Protein AF-A0A662HLX3-F1 (afdb_monomer_lite)

Foldseek 3Di:
DPDPDDQFAWEWEDDPQKIKTWGFFFDADDPPDGTDTDTDIDIDNDDDPAQWWWWAQDPVGIDIDGHPDDDPRTRIHGYHYDPHDDPPDDD

Radius of gyration: 14.96 Å; chains: 1; bounding box: 32×35×34 Å

pLDDT: mean 89.98, std 13.12, range [37.38, 98.19]

Secondary structure (DSSP, 8-state):
---TT----EEEEEETTEEEEEEEEEEEEETTEEEEEEEEEEEESS--SSSEEEEEEETTEEEEEEESS--TTSEEEEEEE-SS--TT---

Sequence (91 aa):
MAGMGSGIYIVHFTHEGKHYYGLLVTFRDYYKYYGIPIFYYVERGEPLRGRYLLIKVDESGEKVEESEGSRSGWICLPIVDLAEKPSFINV

Structure (mmCIF, N/CA/C/O backbone):
data_AF-A0A662HLX3-F1
#
_entry.id   AF-A0A662HLX3-F1
#
loop_
_atom_site.group_PDB
_atom_site.id
_atom_site.type_symbol
_atom_site.label_atom_id
_atom_site.label_alt_id
_atom_site.label_comp_id
_atom_site.label_asym_id
_atom_site.label_entity_id
_atom_site.label_seq_id
_atom_site.pdbx_PDB_ins_code
_atom_site.Cartn_x
_atom_site.Cartn_y
_atom_site.Cartn_z
_atom_site.occupancy
_atom_site.B_iso_or_equiv
_atom_site.auth_seq_id
_atom_site.auth_comp_id
_atom_site.auth_asym_id
_atom_site.auth_atom_id
_atom_site.pdbx_PDB_model_num
ATOM 1 N N . MET A 1 1 ? 12.885 -6.017 -13.171 1.00 37.38 1 MET A N 1
ATOM 2 C CA . MET A 1 1 ? 12.113 -7.241 -13.474 1.00 37.38 1 MET A CA 1
ATOM 3 C C . MET A 1 1 ? 10.859 -7.242 -12.612 1.00 37.38 1 MET A C 1
ATOM 5 O O . MET A 1 1 ? 10.933 -7.616 -11.451 1.00 37.38 1 MET A O 1
ATOM 9 N N . ALA A 1 2 ? 9.734 -6.762 -13.149 1.00 38.94 2 ALA A N 1
ATOM 10 C CA . ALA A 1 2 ? 8.424 -6.988 -12.546 1.00 38.94 2 ALA A CA 1
ATOM 11 C C . ALA A 1 2 ? 8.013 -8.420 -12.915 1.00 38.94 2 ALA A C 1
ATOM 13 O O . ALA A 1 2 ? 7.753 -8.713 -14.081 1.00 38.94 2 ALA A O 1
ATOM 14 N N . GLY A 1 3 ? 8.105 -9.335 -11.951 1.00 38.62 3 GLY A N 1
ATOM 15 C CA . GLY A 1 3 ? 7.732 -10.731 -12.142 1.00 38.62 3 GLY A CA 1
ATOM 16 C C . GLY A 1 3 ? 6.225 -10.855 -12.336 1.00 38.62 3 GLY A C 1
ATOM 17 O O . GLY A 1 3 ? 5.447 -10.376 -11.516 1.00 38.62 3 GLY A O 1
ATOM 18 N N . MET A 1 4 ? 5.831 -11.499 -13.431 1.00 47.50 4 MET A N 1
ATOM 19 C CA . MET A 1 4 ? 4.475 -11.984 -13.666 1.00 47.50 4 MET A CA 1
ATOM 20 C C . MET A 1 4 ? 4.028 -12.853 -12.478 1.00 47.50 4 MET A C 1
ATOM 22 O O . MET A 1 4 ? 4.705 -13.819 -12.135 1.00 47.50 4 MET A O 1
ATOM 26 N N . GLY A 1 5 ? 2.904 -12.498 -11.851 1.00 47.12 5 GLY A N 1
ATOM 27 C CA . GLY A 1 5 ? 2.243 -13.322 -10.834 1.00 47.12 5 GLY A CA 1
ATOM 28 C C . GLY A 1 5 ? 1.196 -12.566 -10.016 1.00 47.12 5 GLY A C 1
ATOM 29 O O . GLY A 1 5 ? 0.048 -12.986 -9.944 1.00 47.12 5 GLY A O 1
ATOM 30 N N . SER A 1 6 ? 1.551 -11.404 -9.472 1.00 53.56 6 SER A N 1
ATOM 31 C CA . SER A 1 6 ? 0.615 -10.511 -8.780 1.00 53.56 6 SER A CA 1
ATOM 32 C C . SER A 1 6 ? 1.100 -9.076 -8.936 1.00 53.56 6 SER A C 1
ATOM 34 O O . SER A 1 6 ? 2.242 -8.779 -8.580 1.00 53.56 6 SER A O 1
ATOM 36 N N . GLY A 1 7 ? 0.266 -8.186 -9.476 1.00 71.44 7 GLY A N 1
ATOM 37 C CA . GLY A 1 7 ? 0.556 -6.753 -9.418 1.00 71.44 7 GLY A CA 1
ATOM 38 C C . GLY A 1 7 ? 0.764 -6.339 -7.962 1.00 71.44 7 GLY A C 1
ATOM 39 O O . GLY A 1 7 ? 0.080 -6.852 -7.082 1.00 71.44 7 GLY A O 1
ATOM 40 N N . ILE A 1 8 ? 1.730 -5.465 -7.690 1.00 83.75 8 ILE A N 1
ATOM 41 C CA . ILE A 1 8 ? 1.899 -4.903 -6.347 1.00 83.75 8 ILE A CA 1
ATOM 42 C C . ILE A 1 8 ? 0.690 -3.993 -6.098 1.00 83.75 8 ILE A C 1
ATOM 44 O O . ILE A 1 8 ? 0.428 -3.097 -6.897 1.00 83.75 8 ILE A O 1
ATOM 48 N N . TYR A 1 9 ? -0.053 -4.242 -5.024 1.00 92.38 9 TYR A N 1
ATOM 49 C CA . TYR A 1 9 ? -1.228 -3.470 -4.617 1.00 92.38 9 TYR A CA 1
ATOM 50 C C . TYR A 1 9 ? -1.097 -3.083 -3.153 1.00 92.38 9 TYR A C 1
ATOM 52 O O . TYR A 1 9 ? -0.526 -3.831 -2.366 1.00 92.38 9 TYR A O 1
ATOM 60 N N . ILE A 1 10 ? -1.655 -1.939 -2.785 1.00 95.94 10 ILE A N 1
ATOM 61 C CA . ILE A 1 10 ? -1.739 -1.490 -1.398 1.00 95.94 10 ILE A CA 1
ATOM 62 C C . ILE A 1 10 ? -3.085 -1.965 -0.856 1.00 95.94 10 ILE A C 1
ATOM 64 O O . ILE A 1 10 ? -4.109 -1.724 -1.484 1.00 95.94 10 ILE A O 1
ATOM 68 N N . VAL A 1 11 ? -3.110 -2.627 0.297 1.00 96.25 11 VAL A N 1
ATOM 69 C CA . VAL A 1 11 ? -4.361 -2.851 1.033 1.00 96.25 11 VAL A CA 1
ATOM 70 C C . VAL A 1 11 ? -4.626 -1.684 1.959 1.00 96.25 11 VAL A C 1
ATOM 72 O O . VAL A 1 11 ? -3.710 -1.188 2.616 1.00 96.25 11 VAL A O 1
ATOM 75 N N . HIS A 1 12 ? -5.886 -1.281 2.022 1.00 97.81 12 HIS A N 1
ATOM 76 C CA . HIS A 1 12 ? -6.368 -0.278 2.948 1.00 97.81 12 HIS A CA 1
ATOM 77 C C . HIS A 1 12 ? -7.476 -0.855 3.825 1.00 97.81 12 HIS A C 1
ATOM 79 O O . HIS A 1 12 ? -8.357 -1.558 3.341 1.00 97.81 12 HIS A O 1
ATOM 85 N N . PHE A 1 13 ? -7.436 -0.559 5.118 1.00 98.00 13 PHE A N 1
ATOM 86 C CA . PHE A 1 13 ? -8.549 -0.807 6.030 1.00 98.00 13 PHE A CA 1
ATOM 87 C C . PHE A 1 13 ? -8.595 0.279 7.101 1.00 98.00 13 PHE A C 1
ATOM 89 O O . PHE A 1 13 ? -7.592 0.938 7.394 1.00 98.00 13 PHE A O 1
ATOM 96 N N . THR A 1 14 ? -9.765 0.438 7.713 1.00 97.69 14 THR A N 1
ATOM 97 C CA . THR A 1 14 ? -9.954 1.331 8.853 1.00 97.69 14 THR A CA 1
ATOM 98 C C . THR A 1 14 ? -9.996 0.544 10.157 1.00 97.69 14 THR A C 1
ATOM 100 O O . THR A 1 14 ? -10.547 -0.556 10.234 1.00 97.69 14 THR A O 1
ATOM 103 N N . HIS A 1 15 ? -9.391 1.101 11.202 1.00 97.75 15 HIS A N 1
ATOM 104 C CA . HIS A 1 15 ? -9.469 0.562 12.558 1.00 97.75 15 HIS A CA 1
ATOM 105 C C . HIS A 1 15 ? -9.339 1.706 13.561 1.00 97.75 15 HIS A C 1
ATOM 107 O O . HIS A 1 15 ? -8.513 2.590 13.366 1.00 97.75 15 HIS A O 1
ATOM 113 N N . GLU A 1 16 ? -10.199 1.735 14.582 1.00 96.25 16 GLU A N 1
ATOM 114 C CA . GLU A 1 16 ? -10.189 2.769 15.636 1.00 96.25 16 GLU A CA 1
ATOM 115 C C . GLU A 1 16 ? -10.140 4.223 15.115 1.00 96.25 16 GLU A C 1
ATOM 117 O O . GLU A 1 16 ? -9.497 5.098 15.688 1.00 96.25 16 GLU A O 1
ATOM 122 N N . GLY A 1 17 ? -10.825 4.495 13.997 1.00 96.12 17 GLY A N 1
ATOM 123 C CA . GLY A 1 17 ? -10.872 5.829 13.383 1.00 96.12 17 GLY A CA 1
ATOM 124 C C . GLY A 1 17 ? -9.613 6.231 12.604 1.00 96.12 17 GLY A C 1
ATOM 125 O O . GLY A 1 17 ? -9.524 7.369 12.154 1.00 96.12 17 GLY A O 1
ATOM 126 N N . LYS A 1 18 ? -8.660 5.315 12.421 1.00 98.06 18 LYS A N 1
ATOM 127 C CA . LYS A 1 18 ? -7.433 5.509 11.641 1.00 98.06 18 LYS A CA 1
ATOM 128 C C . LYS A 1 18 ? -7.473 4.714 10.341 1.00 98.06 18 LYS A C 1
ATOM 130 O O . LYS A 1 18 ? -8.173 3.705 10.227 1.00 98.06 18 LYS A O 1
ATOM 135 N N . HIS A 1 19 ? -6.686 5.169 9.373 1.00 98.12 19 HIS A N 1
ATOM 136 C CA . HIS A 1 19 ? -6.531 4.560 8.059 1.00 98.12 19 HIS A CA 1
ATOM 137 C C . HIS A 1 19 ? -5.165 3.885 7.948 1.00 98.12 19 HIS A C 1
ATOM 139 O O . HIS A 1 19 ? -4.130 4.534 8.113 1.00 98.12 19 HIS A O 1
ATOM 145 N N . TYR A 1 20 ? -5.162 2.593 7.635 1.00 98.19 20 TYR A N 1
ATOM 146 C CA . TYR A 1 20 ? -3.947 1.797 7.502 1.00 98.19 20 TYR A CA 1
ATOM 147 C C . TYR A 1 20 ? -3.755 1.417 6.046 1.00 98.19 20 TYR A C 1
ATOM 149 O O . TYR A 1 20 ? -4.621 0.769 5.468 1.00 98.19 20 TYR A O 1
ATOM 157 N N . TYR A 1 21 ? -2.619 1.802 5.469 1.00 97.38 21 TYR A N 1
ATOM 158 C CA . TYR A 1 21 ? -2.248 1.486 4.090 1.00 97.38 21 TYR A CA 1
ATOM 159 C C . TYR A 1 21 ? -0.996 0.632 4.105 1.00 97.38 21 TYR A C 1
ATOM 161 O O . TYR A 1 21 ? 0.028 1.073 4.628 1.00 97.38 21 TYR A O 1
ATOM 169 N N . GLY A 1 22 ? -1.047 -0.571 3.541 1.00 95.50 22 GLY A N 1
ATOM 170 C CA . GLY A 1 22 ? 0.090 -1.473 3.639 1.00 95.50 22 GLY A CA 1
ATOM 171 C C . GLY A 1 22 ? 0.211 -2.523 2.555 1.00 95.50 22 GLY A C 1
ATOM 172 O O . GLY A 1 22 ? -0.640 -2.685 1.684 1.00 95.50 22 GLY A O 1
ATOM 173 N N . LEU A 1 23 ? 1.324 -3.239 2.634 1.00 93.12 23 LEU A N 1
ATOM 174 C CA . LEU A 1 23 ? 1.729 -4.313 1.745 1.00 93.12 23 LEU A CA 1
ATOM 175 C C . LEU A 1 23 ? 1.949 -5.563 2.586 1.00 93.12 23 LEU A C 1
ATOM 177 O O . LEU A 1 23 ? 2.718 -5.542 3.550 1.00 93.12 23 LEU A O 1
ATOM 181 N N . LEU A 1 24 ? 1.306 -6.662 2.194 1.00 89.88 24 LEU A N 1
ATOM 182 C CA . LEU A 1 24 ? 1.633 -7.975 2.728 1.00 89.88 24 LEU A CA 1
ATOM 183 C C . LEU A 1 24 ? 2.728 -8.585 1.855 1.00 89.88 24 LEU A C 1
ATOM 185 O O . LEU A 1 24 ? 2.512 -8.866 0.677 1.00 89.88 24 LEU A O 1
ATOM 189 N N . VAL A 1 25 ? 3.910 -8.771 2.429 1.00 88.56 25 VAL A N 1
ATOM 190 C CA . VAL A 1 25 ? 5.075 -9.303 1.722 1.00 88.56 25 VAL A CA 1
ATOM 191 C C . VAL A 1 25 ? 5.648 -10.496 2.462 1.00 88.56 25 VAL A C 1
ATOM 193 O O . VAL A 1 25 ? 5.502 -10.644 3.671 1.00 88.56 25 VAL A O 1
ATOM 196 N N . THR A 1 26 ? 6.332 -11.359 1.726 1.00 88.31 26 THR A N 1
ATOM 197 C CA . THR A 1 26 ? 7.019 -12.516 2.292 1.00 88.31 26 THR A CA 1
ATOM 198 C C . THR A 1 26 ? 8.501 -12.195 2.435 1.00 88.31 26 THR A C 1
ATOM 200 O O . THR A 1 26 ? 9.202 -12.045 1.434 1.00 88.31 26 THR A O 1
ATOM 203 N N . PHE A 1 27 ? 8.993 -12.117 3.667 1.00 86.88 27 PHE A N 1
ATOM 204 C CA . PHE A 1 27 ? 10.410 -11.948 3.950 1.00 86.88 27 PHE A CA 1
ATOM 205 C C . PHE A 1 27 ? 11.100 -13.311 3.962 1.00 86.88 27 PHE A C 1
ATOM 207 O O . PHE A 1 27 ? 10.867 -14.150 4.834 1.00 86.88 27 PHE A O 1
ATOM 214 N N . ARG A 1 28 ? 11.886 -13.567 2.916 1.00 84.81 28 ARG A N 1
ATOM 215 C CA . ARG A 1 28 ? 12.359 -14.917 2.590 1.00 84.81 28 ARG A CA 1
ATOM 216 C C . ARG A 1 28 ? 13.555 -15.352 3.425 1.00 84.81 28 ARG A C 1
ATOM 218 O O . ARG A 1 28 ? 13.592 -16.500 3.838 1.00 84.81 28 ARG 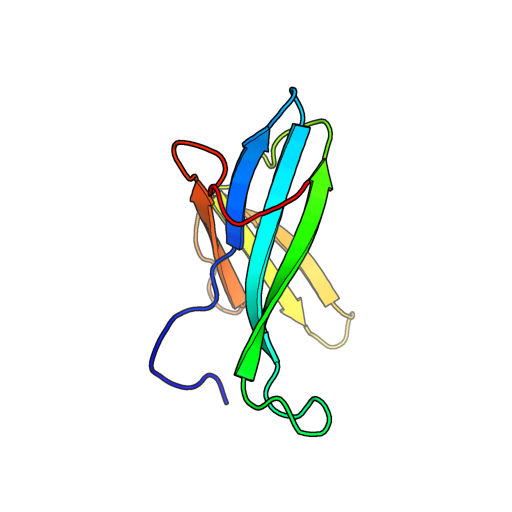A O 1
ATOM 225 N N . ASP A 1 29 ? 14.465 -14.440 3.744 1.00 84.88 29 ASP A N 1
ATOM 226 C CA . ASP A 1 29 ? 15.812 -14.811 4.194 1.00 84.88 29 ASP A CA 1
ATOM 227 C C . ASP A 1 29 ? 16.084 -14.474 5.674 1.00 84.88 29 ASP A C 1
ATOM 229 O O . ASP A 1 29 ? 17.201 -14.123 6.056 1.00 84.88 29 ASP A O 1
ATOM 233 N N . TYR A 1 30 ? 15.069 -14.573 6.543 1.00 84.38 30 TYR A N 1
ATOM 234 C CA . TYR A 1 30 ? 15.254 -14.326 7.977 1.00 84.38 30 TYR A CA 1
ATOM 235 C C . TYR A 1 30 ? 15.770 -15.556 8.728 1.00 84.38 30 TYR A C 1
ATOM 237 O O . TYR A 1 30 ? 15.004 -16.379 9.239 1.00 84.38 30 TYR A O 1
ATOM 245 N N . TYR A 1 31 ? 17.092 -15.643 8.869 1.00 86.62 31 TYR A N 1
ATOM 246 C CA . TYR A 1 31 ? 17.772 -16.694 9.632 1.00 86.62 31 TYR A CA 1
ATOM 247 C C . TYR A 1 31 ? 17.327 -18.107 9.198 1.00 86.62 31 TYR A C 1
ATOM 249 O O . TYR A 1 31 ? 17.608 -18.514 8.076 1.00 86.62 31 TYR A O 1
ATOM 257 N N . LYS A 1 32 ? 16.633 -18.857 10.070 1.00 88.00 32 LYS A N 1
ATOM 258 C CA . LYS A 1 32 ? 16.093 -20.204 9.794 1.00 88.00 32 LYS A CA 1
ATOM 259 C C . LYS A 1 32 ? 14.613 -20.214 9.395 1.00 88.00 32 LYS A C 1
ATOM 261 O O . LYS A 1 32 ? 14.055 -21.280 9.153 1.00 88.00 32 LYS A O 1
ATOM 266 N N . TYR A 1 33 ? 13.961 -19.056 9.401 1.00 81.50 33 TYR A N 1
ATOM 267 C CA . TYR A 1 33 ? 12.536 -18.920 9.133 1.00 81.50 33 TYR A CA 1
ATOM 268 C C . TYR A 1 33 ? 12.342 -18.416 7.706 1.00 81.50 33 TYR A C 1
ATOM 270 O O . TYR A 1 33 ? 12.377 -17.216 7.437 1.00 81.50 33 TYR A O 1
ATOM 278 N N . TYR A 1 34 ? 12.156 -19.361 6.787 1.00 83.00 34 TYR A N 1
ATOM 279 C CA . TYR A 1 34 ? 11.950 -19.045 5.383 1.00 83.00 34 TYR A CA 1
ATOM 280 C C . TYR A 1 34 ? 10.515 -18.574 5.138 1.00 83.00 34 TYR A C 1
ATOM 282 O O . TYR A 1 34 ? 9.560 -19.305 5.395 1.00 83.00 34 TYR A O 1
ATOM 290 N N . GLY A 1 35 ? 10.372 -17.360 4.613 1.00 87.00 35 GLY A N 1
ATOM 291 C CA . GLY A 1 35 ? 9.093 -16.840 4.139 1.00 87.00 35 GLY A CA 1
ATOM 292 C C . GLY A 1 35 ? 8.151 -16.311 5.222 1.00 87.00 35 GLY A C 1
ATOM 293 O O . GLY A 1 35 ? 6.949 -16.562 5.169 1.00 87.00 35 GLY A O 1
ATOM 294 N N . ILE A 1 36 ? 8.675 -15.547 6.182 1.00 90.69 36 ILE A N 1
ATOM 295 C CA . ILE A 1 36 ? 7.853 -14.880 7.200 1.00 90.69 36 ILE A CA 1
ATOM 296 C C . ILE A 1 36 ? 6.928 -13.849 6.529 1.00 90.69 36 ILE A C 1
ATOM 298 O O . ILE A 1 36 ? 7.423 -12.987 5.798 1.00 90.69 36 ILE A O 1
ATOM 302 N N . PRO A 1 37 ? 5.606 -13.880 6.776 1.00 89.56 37 PRO A N 1
ATOM 303 C CA . PRO A 1 37 ? 4.711 -12.830 6.313 1.00 89.56 37 PRO A CA 1
ATOM 304 C C . PRO A 1 37 ? 4.942 -11.553 7.126 1.00 89.56 37 PRO A C 1
ATOM 306 O O . PRO A 1 37 ? 4.871 -11.561 8.353 1.00 89.56 37 PRO A O 1
ATOM 309 N N . ILE A 1 38 ? 5.202 -10.449 6.434 1.00 90.62 38 ILE A N 1
ATOM 310 C CA . ILE A 1 38 ? 5.343 -9.121 7.023 1.00 90.62 38 ILE A CA 1
ATOM 311 C C . ILE A 1 38 ? 4.280 -8.212 6.430 1.00 90.62 38 ILE A C 1
ATOM 313 O O . ILE A 1 38 ? 4.092 -8.162 5.215 1.00 90.62 38 ILE A O 1
ATOM 317 N N . PHE A 1 39 ? 3.608 -7.472 7.305 1.00 93.50 39 PHE A N 1
ATOM 318 C CA . PHE A 1 39 ? 2.720 -6.394 6.917 1.00 93.50 39 PHE A CA 1
ATOM 319 C C . PHE A 1 39 ? 3.423 -5.053 7.145 1.00 93.50 39 PHE A C 1
ATOM 321 O O . PHE A 1 39 ? 3.533 -4.592 8.280 1.00 93.50 39 PHE A O 1
ATOM 328 N N . TYR A 1 40 ? 3.937 -4.449 6.073 1.00 93.56 40 TYR A N 1
ATOM 329 C CA . TYR A 1 40 ? 4.501 -3.098 6.119 1.00 93.56 40 TYR A CA 1
ATOM 330 C C . TYR A 1 40 ? 3.390 -2.096 5.868 1.00 93.56 40 TYR A C 1
ATOM 332 O O . TYR A 1 40 ? 2.717 -2.196 4.845 1.00 93.56 40 TYR A O 1
ATOM 340 N N . TYR A 1 41 ? 3.205 -1.135 6.768 1.00 96.25 41 TYR A N 1
ATOM 341 C CA . TYR A 1 41 ? 2.118 -0.177 6.648 1.00 96.25 41 TYR A CA 1
ATOM 342 C C . TYR A 1 41 ? 2.507 1.222 7.110 1.00 96.25 41 TYR A C 1
ATOM 344 O O . TYR A 1 41 ? 3.477 1.416 7.843 1.00 96.25 41 TYR A O 1
ATOM 352 N N . VAL A 1 42 ? 1.700 2.186 6.681 1.00 96.69 42 VAL A N 1
ATOM 353 C CA . VAL A 1 42 ? 1.648 3.539 7.225 1.00 96.69 42 VAL A CA 1
ATOM 354 C C . VAL A 1 42 ? 0.266 3.788 7.818 1.00 96.69 42 VAL A C 1
ATOM 356 O O . VAL A 1 42 ? -0.747 3.325 7.287 1.00 96.69 42 VAL A O 1
ATOM 359 N N . GLU A 1 43 ? 0.236 4.513 8.929 1.00 97.50 43 GLU A N 1
ATOM 360 C CA . GLU A 1 43 ? -0.986 4.969 9.587 1.00 97.50 43 GLU A CA 1
ATOM 361 C C . GLU A 1 43 ? -1.266 6.423 9.187 1.00 97.50 43 GLU A C 1
ATOM 363 O O . GLU A 1 43 ? -0.352 7.252 9.145 1.00 97.50 43 GLU A O 1
ATOM 368 N N . ARG A 1 44 ? -2.530 6.749 8.904 1.00 97.25 44 ARG A N 1
ATOM 369 C CA . ARG A 1 44 ? -2.988 8.119 8.651 1.00 97.25 44 ARG A CA 1
ATOM 370 C C . ARG A 1 44 ? -4.270 8.421 9.421 1.00 97.25 44 ARG A C 1
ATOM 372 O O . ARG A 1 44 ? -5.122 7.553 9.591 1.00 97.25 44 ARG A O 1
ATOM 379 N N . GLY A 1 45 ? -4.427 9.681 9.827 1.00 97.81 45 GLY A N 1
ATOM 380 C CA . GLY A 1 45 ? -5.683 10.186 10.398 1.00 97.81 45 GLY A CA 1
ATOM 381 C C . GLY A 1 45 ? -6.758 10.496 9.350 1.00 97.81 45 GLY A C 1
ATOM 382 O O . GLY A 1 45 ? -7.932 10.553 9.683 1.00 97.81 45 GLY A O 1
ATOM 383 N N . GLU A 1 46 ? -6.369 10.665 8.085 1.00 96.69 46 GLU A N 1
ATOM 384 C CA . GLU A 1 46 ? -7.276 10.948 6.968 1.00 96.69 46 GLU A CA 1
ATOM 385 C C . GLU A 1 46 ? -7.026 9.970 5.810 1.00 96.69 46 GLU A C 1
ATOM 387 O O . GLU A 1 46 ? -5.877 9.542 5.604 1.00 96.69 46 GLU A O 1
ATOM 392 N N . PRO A 1 47 ? -8.060 9.632 5.018 1.00 96.06 47 PRO A N 1
ATOM 393 C CA . PRO A 1 47 ? -7.894 8.759 3.869 1.00 96.06 47 PRO A CA 1
ATOM 394 C C . PRO A 1 47 ? -7.068 9.436 2.768 1.00 96.06 47 PRO A C 1
ATOM 396 O O . PRO A 1 47 ? -6.991 10.664 2.663 1.00 96.06 47 PRO A O 1
ATOM 399 N N . LEU A 1 48 ? -6.446 8.621 1.922 1.00 94.81 48 LEU A N 1
ATOM 400 C CA . LEU A 1 48 ? -6.021 9.062 0.596 1.00 94.81 48 LEU A CA 1
ATOM 401 C C . LEU A 1 48 ? -7.272 9.371 -0.241 1.00 94.81 48 LEU A C 1
ATOM 403 O O . LEU A 1 48 ? -8.313 8.729 -0.095 1.00 94.81 48 LEU A O 1
ATOM 407 N N . ARG A 1 49 ? -7.180 10.388 -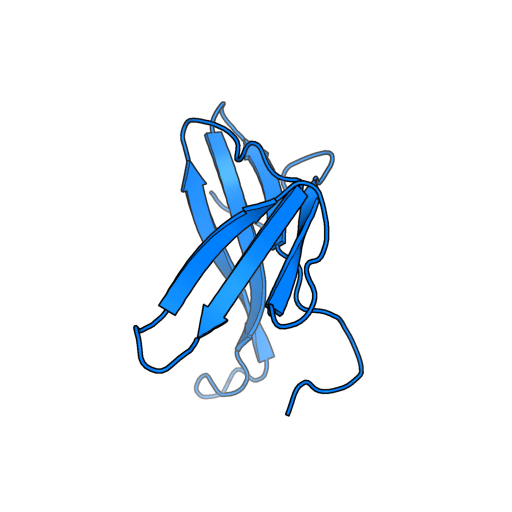1.091 1.00 93.25 49 ARG A N 1
ATOM 408 C CA . ARG A 1 49 ? -8.243 10.803 -2.011 1.00 93.25 49 ARG A CA 1
ATOM 409 C C . ARG A 1 49 ? -8.283 9.919 -3.250 1.00 93.25 49 ARG A C 1
ATOM 411 O O . ARG A 1 49 ? -9.366 9.720 -3.781 1.00 93.25 49 ARG A O 1
ATOM 418 N N . GLY A 1 50 ? -7.122 9.431 -3.691 1.00 94.38 50 GLY A N 1
ATOM 419 C CA . GLY A 1 50 ? -6.978 8.598 -4.885 1.00 94.38 50 GLY A CA 1
ATOM 420 C C . GLY A 1 50 ? -7.213 7.104 -4.651 1.00 94.38 50 GLY A C 1
ATOM 421 O O . GLY A 1 50 ? -7.045 6.590 -3.548 1.00 94.38 50 GLY A O 1
ATOM 422 N N . ARG A 1 51 ? -7.509 6.384 -5.738 1.00 96.19 51 ARG A N 1
ATOM 423 C CA . ARG A 1 51 ? -7.587 4.908 -5.792 1.00 96.19 51 ARG A CA 1
ATOM 424 C C . ARG A 1 51 ? -6.277 4.228 -6.187 1.00 96.19 51 ARG A C 1
ATOM 426 O O . ARG A 1 51 ? -6.178 3.004 -6.174 1.00 96.19 51 ARG A O 1
ATOM 433 N N . TYR A 1 52 ? -5.280 5.015 -6.566 1.00 96.31 52 TYR A N 1
ATOM 434 C CA . TYR A 1 52 ? -3.955 4.565 -6.959 1.00 96.31 52 TYR A CA 1
ATOM 435 C C . TYR A 1 52 ? -2.898 5.445 -6.310 1.00 96.31 52 TYR A C 1
ATOM 437 O O . TYR A 1 52 ? -3.063 6.663 -6.216 1.00 96.31 52 TYR A O 1
ATOM 445 N N . LEU A 1 53 ? -1.776 4.825 -5.958 1.00 95.38 53 LEU A N 1
ATOM 446 C CA . LEU A 1 53 ? -0.518 5.518 -5.727 1.00 95.38 53 LEU A CA 1
ATOM 447 C C . LEU A 1 53 ? 0.348 5.366 -6.982 1.00 95.38 53 LEU A C 1
ATOM 449 O O . LEU A 1 53 ? 0.653 4.251 -7.415 1.00 95.38 53 LEU A O 1
ATOM 453 N N . LEU A 1 54 ? 0.709 6.485 -7.597 1.00 95.12 54 LEU A N 1
ATOM 454 C CA . LEU A 1 54 ? 1.542 6.539 -8.787 1.00 95.12 54 LEU A CA 1
ATOM 455 C C . LEU A 1 54 ? 2.970 6.881 -8.392 1.00 95.12 54 LEU A C 1
ATOM 457 O O . LEU A 1 54 ? 3.198 7.863 -7.692 1.00 95.12 54 LEU A O 1
ATOM 461 N N . ILE A 1 55 ? 3.927 6.103 -8.888 1.00 94.94 55 ILE A N 1
ATOM 462 C CA . ILE A 1 55 ? 5.353 6.323 -8.650 1.00 94.94 55 ILE A CA 1
ATOM 463 C C . ILE A 1 55 ? 6.058 6.502 -9.991 1.00 94.94 55 ILE A C 1
ATOM 465 O O . ILE A 1 55 ? 5.893 5.695 -10.913 1.00 94.94 55 ILE A O 1
ATOM 469 N N . LYS A 1 56 ? 6.868 7.552 -10.099 1.00 94.56 56 LYS A N 1
ATOM 470 C CA . LYS A 1 56 ? 7.776 7.766 -11.225 1.00 94.56 56 LYS A CA 1
ATOM 471 C C . LYS A 1 56 ? 9.158 8.105 -10.701 1.00 94.56 56 LYS A C 1
ATOM 473 O O . LYS A 1 56 ? 9.305 8.986 -9.863 1.00 94.56 56 LYS A O 1
ATOM 478 N N . VAL A 1 57 ? 10.157 7.414 -11.233 1.00 93.38 57 VAL A N 1
ATOM 479 C CA . VAL A 1 57 ? 11.566 7.668 -10.943 1.00 93.38 57 VAL A CA 1
ATOM 480 C C . VAL A 1 57 ? 12.219 8.119 -12.241 1.00 93.38 57 VAL A C 1
ATOM 482 O O . VAL A 1 57 ? 12.179 7.396 -13.237 1.00 93.38 57 VAL A O 1
ATOM 485 N N . ASP A 1 58 ? 12.762 9.330 -12.244 1.00 91.88 58 ASP A N 1
ATOM 486 C CA . ASP A 1 58 ? 13.495 9.909 -13.370 1.00 91.88 58 ASP A CA 1
ATOM 487 C C . ASP A 1 58 ? 14.716 10.707 -12.876 1.00 91.88 58 ASP A C 1
ATOM 489 O O . ASP A 1 58 ? 15.061 10.672 -11.696 1.00 91.88 58 ASP A O 1
ATOM 493 N N . GLU A 1 59 ? 15.409 11.404 -13.779 1.00 93.56 59 GLU A N 1
ATOM 494 C CA . GLU A 1 59 ? 16.606 12.199 -13.454 1.00 93.56 59 GLU A CA 1
ATOM 495 C C . GLU A 1 59 ? 16.340 13.310 -12.421 1.00 93.56 59 GLU A C 1
ATOM 497 O O . GLU A 1 59 ? 17.269 13.761 -11.755 1.00 93.56 59 GLU A O 1
ATOM 502 N N . SER A 1 60 ? 15.081 13.740 -12.256 1.00 91.38 60 SER A N 1
ATOM 503 C CA . SER A 1 60 ? 14.679 14.726 -11.243 1.00 91.38 60 SER A CA 1
ATOM 504 C C . SER A 1 60 ? 14.396 14.115 -9.865 1.00 91.38 60 SER A C 1
ATOM 506 O O . SER A 1 60 ? 14.130 14.856 -8.918 1.00 91.38 60 SER A O 1
ATOM 508 N N . GLY A 1 61 ? 14.473 12.786 -9.740 1.00 93.50 61 GLY A N 1
ATOM 509 C CA . GLY A 1 61 ? 14.254 12.037 -8.506 1.00 93.50 61 GLY A CA 1
ATOM 510 C C . GLY A 1 61 ? 13.004 11.155 -8.540 1.00 93.50 61 GLY A C 1
ATOM 511 O O . GLY A 1 61 ? 12.500 10.778 -9.601 1.00 93.50 61 GLY A O 1
ATOM 512 N N . GLU A 1 62 ? 12.516 10.805 -7.349 1.00 94.81 62 GLU A N 1
ATOM 513 C CA . GLU A 1 62 ? 11.282 10.040 -7.159 1.00 94.81 62 GLU A CA 1
ATOM 514 C C . GLU A 1 62 ? 10.090 10.980 -6.945 1.00 94.81 62 GLU A C 1
ATOM 516 O O . GLU A 1 62 ? 10.132 11.889 -6.113 1.00 94.81 62 GLU A O 1
ATOM 521 N N . LYS A 1 63 ? 9.011 10.746 -7.693 1.00 95.56 63 LYS A N 1
ATOM 522 C CA . LYS A 1 63 ? 7.721 11.423 -7.548 1.00 95.56 63 LYS A CA 1
ATOM 523 C C . LYS A 1 63 ? 6.659 10.409 -7.173 1.00 95.56 63 LYS A C 1
ATOM 525 O O . LYS A 1 63 ? 6.525 9.381 -7.840 1.00 95.56 63 LYS A O 1
ATOM 530 N N . VAL A 1 64 ? 5.884 10.747 -6.147 1.00 94.12 64 VAL A N 1
ATOM 531 C CA . VAL A 1 64 ? 4.768 9.945 -5.647 1.00 94.12 64 VAL A CA 1
ATOM 532 C C . VAL A 1 64 ? 3.506 10.801 -5.665 1.00 94.12 64 VAL A C 1
ATOM 534 O O . VAL A 1 64 ? 3.494 11.897 -5.107 1.00 94.12 64 VAL A O 1
ATOM 537 N N . GLU A 1 65 ? 2.454 10.319 -6.324 1.00 95.38 65 GLU A N 1
ATOM 538 C CA . GLU A 1 65 ? 1.188 11.041 -6.492 1.00 95.38 65 GLU A CA 1
ATOM 539 C C . GLU A 1 65 ? -0.016 10.129 -6.242 1.00 95.38 65 GLU A C 1
ATOM 541 O O . GLU A 1 65 ? -0.008 8.953 -6.598 1.00 95.38 65 GLU A O 1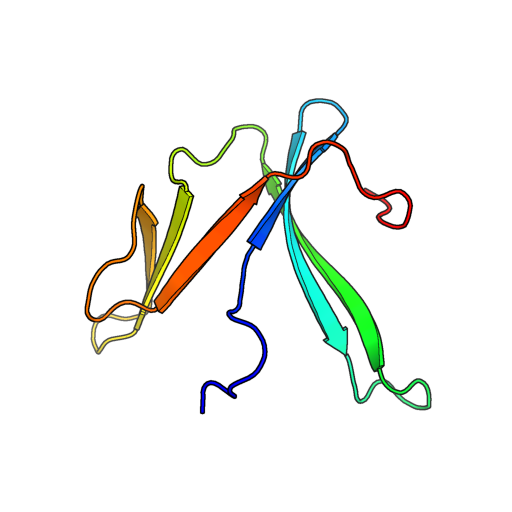
ATOM 546 N N . GLU A 1 66 ? -1.089 10.687 -5.688 1.00 95.50 66 GLU A N 1
ATOM 547 C CA . GLU A 1 66 ? -2.393 10.024 -5.649 1.00 95.50 66 GLU A CA 1
ATOM 548 C C . GLU A 1 66 ? -3.121 10.196 -6.991 1.00 95.50 66 GLU A C 1
ATOM 550 O O . GLU A 1 66 ? -3.045 11.252 -7.627 1.00 95.50 66 GLU A O 1
ATOM 555 N N . SER A 1 67 ? -3.860 9.177 -7.433 1.00 95.94 67 SER A N 1
ATOM 556 C CA . SER A 1 67 ? -4.665 9.265 -8.654 1.00 95.94 67 SER A CA 1
ATOM 557 C C . SER A 1 67 ? -5.921 8.401 -8.610 1.00 95.94 67 SER A C 1
ATOM 559 O O . SER A 1 67 ? -5.955 7.365 -7.957 1.00 95.94 67 SER A O 1
ATOM 561 N N . GLU A 1 68 ? -6.946 8.790 -9.367 1.00 95.56 68 GLU A N 1
ATOM 562 C CA . GLU A 1 68 ? -8.142 7.967 -9.596 1.00 95.56 68 GLU A CA 1
ATOM 563 C C . GLU A 1 68 ? -7.897 6.801 -10.566 1.00 95.56 68 GLU A C 1
ATOM 565 O O . GLU A 1 68 ? -8.699 5.869 -10.629 1.00 95.56 68 GLU A O 1
ATOM 570 N N . GLY A 1 69 ? -6.797 6.822 -11.326 1.00 93.06 69 GLY A N 1
ATOM 571 C CA . GLY A 1 69 ? -6.526 5.826 -12.358 1.00 93.06 69 GLY A CA 1
ATOM 572 C C . GLY A 1 69 ? -5.044 5.611 -12.643 1.00 93.06 69 GLY A C 1
ATOM 573 O O . GLY A 1 69 ? -4.171 6.321 -12.147 1.00 93.06 69 GLY A O 1
ATOM 574 N N . SER A 1 70 ? -4.760 4.624 -13.490 1.00 91.94 70 SER A N 1
ATOM 575 C CA . SER A 1 70 ? -3.410 4.364 -13.993 1.00 91.94 70 SER A CA 1
ATOM 576 C C . SER A 1 70 ? -2.947 5.446 -14.973 1.00 91.94 70 SER A C 1
ATOM 578 O O . SER A 1 70 ? -3.745 5.949 -15.767 1.00 91.94 70 SER A O 1
ATOM 580 N N . ARG A 1 71 ? -1.641 5.733 -15.004 1.00 93.94 71 ARG A N 1
ATOM 581 C CA . ARG A 1 71 ? -1.024 6.701 -15.923 1.00 93.94 71 ARG A CA 1
ATOM 582 C C . ARG A 1 71 ? 0.138 6.059 -16.681 1.00 93.94 71 ARG A C 1
ATOM 584 O O . ARG A 1 71 ? 1.004 5.426 -16.086 1.00 93.94 71 ARG A O 1
ATOM 591 N N . SER A 1 72 ? 0.180 6.242 -18.002 1.00 91.75 72 SER A N 1
ATOM 592 C CA . SER A 1 72 ? 1.271 5.705 -18.828 1.00 91.75 72 SER A CA 1
ATOM 593 C C . SER A 1 72 ? 2.625 6.298 -18.424 1.00 91.75 72 SER A C 1
ATOM 595 O O . SER A 1 72 ? 2.729 7.497 -18.162 1.00 91.75 72 SER A O 1
ATOM 597 N N . GLY A 1 73 ? 3.660 5.458 -18.367 1.00 91.06 73 GLY A N 1
ATOM 598 C CA . GLY A 1 73 ? 5.001 5.847 -17.919 1.00 91.06 73 GLY A CA 1
ATOM 599 C C . GLY A 1 73 ? 5.157 5.977 -16.399 1.00 91.06 73 GLY A C 1
ATOM 600 O O . GLY A 1 73 ? 6.185 6.479 -15.950 1.00 91.06 73 GLY A O 1
ATOM 601 N N . TRP A 1 74 ? 4.161 5.543 -15.619 1.00 94.56 74 TRP A N 1
ATOM 602 C CA . TRP A 1 74 ? 4.201 5.492 -14.157 1.00 94.56 74 TRP A CA 1
ATOM 603 C C . TRP A 1 74 ? 4.006 4.059 -13.665 1.00 94.56 74 TRP A C 1
ATOM 605 O O . TRP A 1 74 ? 3.265 3.272 -14.260 1.00 94.56 74 TRP A O 1
ATOM 615 N N . ILE A 1 75 ? 4.635 3.729 -12.541 1.00 92.69 75 ILE A N 1
ATOM 616 C CA . ILE A 1 75 ? 4.277 2.546 -11.761 1.00 92.69 75 ILE A CA 1
ATOM 617 C C . ILE A 1 75 ? 2.964 2.876 -11.057 1.00 92.69 75 ILE A C 1
ATOM 619 O O . ILE A 1 75 ? 2.885 3.858 -10.325 1.00 92.69 75 ILE A O 1
ATOM 623 N N . CYS A 1 76 ? 1.932 2.077 -11.304 1.00 93.75 76 CYS A N 1
ATOM 624 C CA . CYS A 1 76 ? 0.595 2.314 -10.771 1.00 93.75 76 CYS A CA 1
ATOM 625 C C . CYS A 1 76 ? 0.271 1.237 -9.735 1.00 93.75 76 CYS A C 1
ATOM 627 O O . CYS A 1 76 ? 0.101 0.075 -10.103 1.00 93.75 76 CYS A O 1
ATOM 629 N N . LEU A 1 77 ? 0.183 1.619 -8.463 1.00 94.12 77 LEU A N 1
ATOM 630 C CA . LEU A 1 77 ? -0.176 0.723 -7.366 1.00 94.12 77 LEU A CA 1
ATOM 631 C C . LEU A 1 77 ? -1.651 0.945 -7.010 1.00 94.12 77 LEU A C 1
ATOM 633 O O . LEU A 1 77 ? -1.970 1.994 -6.446 1.00 94.12 77 LEU A O 1
ATOM 637 N N . PRO A 1 78 ? -2.568 0.021 -7.347 1.00 95.62 78 PRO A N 1
ATOM 638 C CA . PRO A 1 78 ? -3.957 0.148 -6.929 1.00 95.62 78 PRO A CA 1
ATOM 639 C C . PRO A 1 78 ? -4.062 0.033 -5.408 1.00 95.62 78 PRO A C 1
ATOM 641 O O . PRO A 1 78 ? -3.373 -0.779 -4.784 1.00 95.62 78 PRO A O 1
ATOM 644 N N . ILE A 1 79 ? -4.950 0.836 -4.834 1.00 96.69 79 ILE A N 1
ATOM 645 C CA . ILE A 1 79 ? -5.348 0.763 -3.433 1.00 96.69 79 ILE A CA 1
ATOM 646 C C . ILE A 1 79 ? -6.626 -0.076 -3.373 1.00 96.69 79 ILE A C 1
ATOM 648 O O . ILE A 1 79 ? -7.614 0.220 -4.043 1.00 96.69 79 ILE A O 1
ATOM 652 N N . VAL A 1 80 ? -6.579 -1.158 -2.605 1.00 95.81 80 VAL A N 1
ATOM 653 C CA . VAL A 1 80 ? -7.671 -2.112 -2.426 1.00 95.81 80 VAL A CA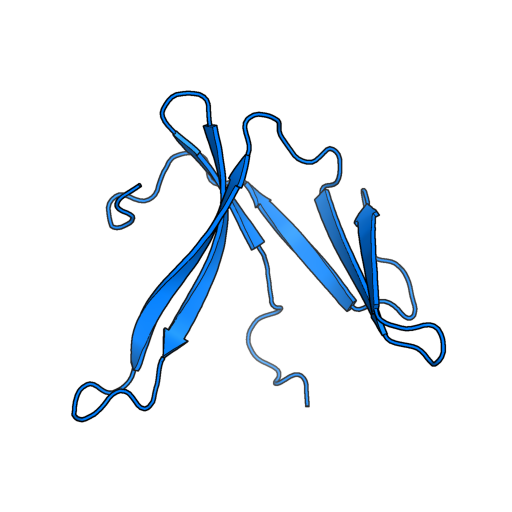 1
ATOM 654 C C . VAL A 1 80 ? -8.234 -1.940 -1.026 1.00 95.81 80 VAL A C 1
ATOM 656 O O . VAL A 1 80 ? -7.587 -2.299 -0.041 1.00 95.81 80 VAL A O 1
ATOM 659 N N . ASP A 1 81 ? -9.449 -1.412 -0.951 1.00 96.69 81 ASP A N 1
ATOM 660 C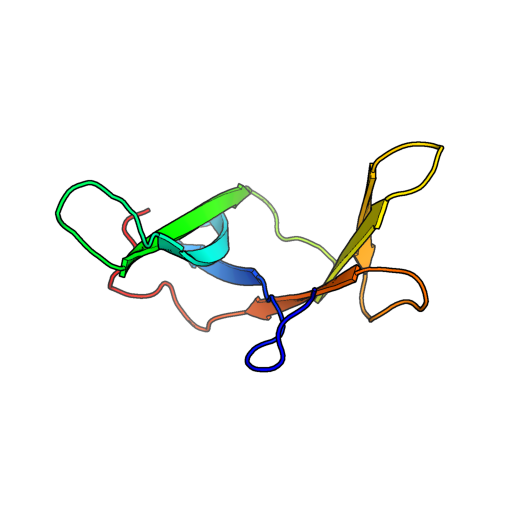 CA . ASP A 1 81 ? -10.171 -1.258 0.306 1.00 96.69 81 ASP A CA 1
ATOM 661 C C . ASP A 1 81 ? -10.706 -2.610 0.785 1.00 96.69 81 ASP A C 1
ATOM 663 O O . ASP A 1 81 ? -11.450 -3.300 0.083 1.00 96.69 81 ASP A O 1
ATOM 667 N N . LEU A 1 82 ? -10.327 -2.992 1.999 1.00 97.06 82 LEU A N 1
ATOM 668 C CA . LEU A 1 82 ? -10.867 -4.149 2.694 1.00 97.06 82 LEU A CA 1
ATOM 669 C C 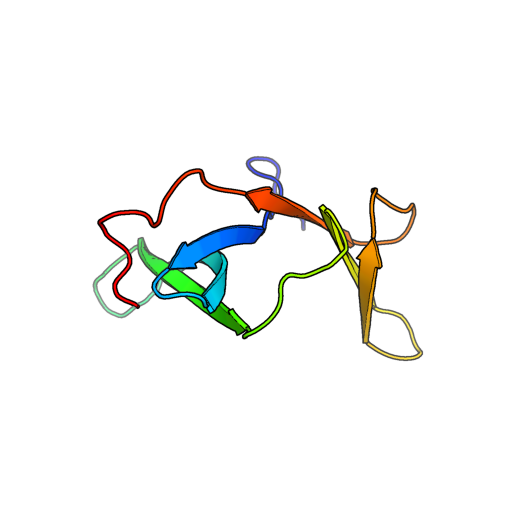. LEU A 1 82 ? -12.087 -3.724 3.511 1.00 97.06 82 LEU A C 1
ATOM 671 O O . LEU A 1 82 ? -12.114 -2.643 4.097 1.00 97.06 82 LEU A O 1
ATOM 675 N N . ALA A 1 83 ? -13.085 -4.604 3.580 1.00 96.44 83 ALA A N 1
ATOM 676 C CA . ALA A 1 83 ? -14.315 -4.338 4.324 1.00 96.44 83 ALA A CA 1
ATOM 677 C C . ALA A 1 83 ? -14.074 -4.164 5.834 1.00 96.44 83 ALA A C 1
ATOM 679 O O . ALA A 1 83 ? -14.790 -3.413 6.492 1.00 96.44 83 ALA A O 1
ATOM 680 N N . GLU A 1 84 ? -13.069 -4.851 6.377 1.00 96.50 84 GLU A N 1
ATOM 681 C CA . GLU A 1 84 ? -12.705 -4.810 7.790 1.00 96.50 84 GLU A CA 1
ATOM 682 C C . GLU A 1 84 ? -11.206 -5.079 7.986 1.00 96.50 84 GLU A C 1
ATOM 684 O O . GLU A 1 84 ? -10.530 -5.606 7.096 1.00 96.50 84 GLU A O 1
ATOM 689 N N . LYS A 1 85 ? -10.683 -4.734 9.171 1.00 96.75 85 LYS A N 1
ATOM 690 C CA . LYS A 1 85 ? -9.305 -5.058 9.554 1.00 96.75 85 LYS A CA 1
ATOM 691 C C . LYS A 1 85 ? -9.106 -6.582 9.559 1.00 96.75 85 LYS A C 1
ATOM 693 O O . LYS A 1 85 ? -9.794 -7.270 10.316 1.00 96.75 85 LYS A O 1
ATOM 698 N N . PRO A 1 86 ? -8.103 -7.116 8.839 1.00 95.81 86 PRO A N 1
ATOM 699 C CA . PRO A 1 86 ? -7.767 -8.531 8.926 1.00 95.81 86 PRO A CA 1
ATOM 700 C C . PRO A 1 86 ? -7.420 -8.959 10.359 1.00 95.81 86 PRO A C 1
ATOM 702 O O . PRO A 1 86 ? -6.650 -8.299 11.060 1.00 95.81 86 PRO A O 1
ATOM 705 N N . SER A 1 87 ? -7.959 -10.097 10.798 1.00 95.62 87 SER A N 1
ATOM 706 C CA . SER A 1 87 ? -7.827 -10.582 12.182 1.00 95.62 87 SER A CA 1
ATOM 707 C C . SER A 1 87 ? -6.386 -10.874 12.611 1.00 95.62 87 SER A C 1
ATOM 709 O O . SER A 1 87 ? -6.062 -10.753 13.788 1.00 95.62 87 SER A O 1
ATOM 711 N N . PHE A 1 88 ? -5.512 -11.222 11.665 1.00 92.75 88 PHE A N 1
ATOM 712 C CA . PHE A 1 88 ? -4.099 -11.524 11.914 1.00 92.75 88 PHE A CA 1
ATOM 713 C C . PHE A 1 88 ? -3.196 -10.280 11.961 1.00 92.75 88 PHE A C 1
ATOM 715 O O . PHE A 1 88 ? -2.009 -10.407 12.259 1.00 92.75 88 PHE A O 1
ATOM 722 N N . ILE A 1 89 ? -3.722 -9.089 11.653 1.00 93.88 89 ILE A N 1
ATOM 723 C CA . ILE A 1 89 ? -2.976 -7.830 11.735 1.00 93.88 89 ILE A CA 1
ATOM 724 C C . ILE A 1 89 ? -3.208 -7.203 13.110 1.00 93.88 89 ILE A C 1
ATOM 726 O O . ILE A 1 89 ? -4.351 -6.949 13.506 1.00 93.88 89 ILE A O 1
ATOM 730 N N . ASN A 1 90 ? -2.112 -6.940 13.821 1.00 91.00 90 ASN A N 1
ATOM 731 C CA . ASN A 1 90 ? -2.111 -6.308 15.135 1.00 91.00 90 ASN A CA 1
ATOM 732 C C . ASN A 1 90 ? -1.624 -4.858 15.003 1.00 91.00 90 ASN A C 1
ATOM 734 O O . ASN A 1 90 ? -0.429 -4.633 14.799 1.00 91.00 90 ASN A O 1
ATOM 738 N N . VAL A 1 91 ? -2.565 -3.915 15.046 1.00 88.06 91 VAL A N 1
ATOM 739 C CA . VAL A 1 91 ? -2.373 -2.459 14.943 1.00 88.06 91 VAL A CA 1
ATOM 740 C C . VAL A 1 91 ? -3.326 -1.741 15.875 1.00 88.06 91 VAL A C 1
ATOM 742 O O . VAL A 1 91 ? -4.365 -2.365 16.191 1.00 88.06 91 VAL A O 1
#